Protein AF-A0A3B8VCQ5-F1 (afdb_monomer)

Mean predicted aligned error: 12.31 Å

Nearest PDB structures (foldseek):
  9bru-assembly1_3  TM=6.956E-01  e=9.887E-03  Mus musculus
  2wjv-assembly1_A  TM=5.900E-01  e=1.992E-02  Homo sapiens
  7une-assembly1_Q  TM=6.656E-01  e=1.726E-01  Bos taurus
  5b0o-assembly1_A  TM=4.551E-01  e=2.238E-02  Salmonella enterica subsp. enterica serovar Typhimurium str. LT2
  5b0o-assembly3_C  TM=4.227E-01  e=6.785E-02  Salmonella enterica subsp. enterica serovar Typhimurium str. LT2

Foldseek 3Di:
DDDDDDDQDPVNLVVVLVVLVVLLVVLVVVQVVLVVPWDKDKFFWWFFD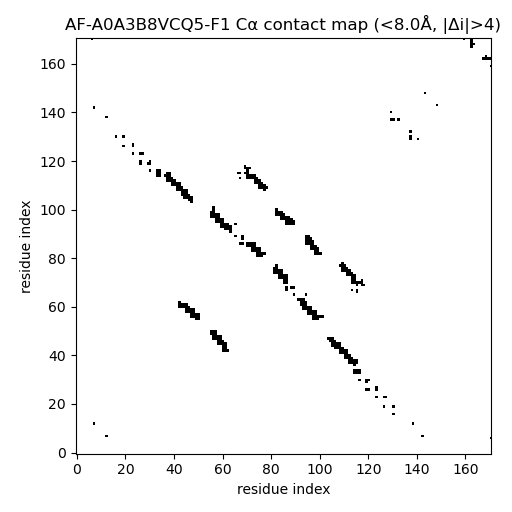DDPPNQWTKTKTFAQPPLLQQFPWKWKDQPPDIWIWDWDDDDRGITMITTNDHPDRIRGMIMITGGNSNVSVVVSVVSVVLVVDDPVSNVVVVCCVVDVDPDDDDPVVVVVVVCVVPVDPPD

Radius of gyration: 24.56 Å; Cα contacts (8 Å, |Δi|>4): 226; chains: 1; bounding box: 70×30×57 Å

pLDDT: mean 79.8, std 17.21, range [34.03, 96.44]

Sequence (171 aa):
MQAPEVKISNKDFDNVLSLIKESLFALDAEIDAVRERPAQDTFENGKYTPKKSGDEHDYVFKSTNSSIRFAEKIKARLGERNLEANFVDANEDEIILRFTENVGPMISSVDLEWENDFVLRKMQNQLMTIQMREEDEQFARIARLFFHSRTPLDEGKEVARKLYETGDIEV

Structure (mmCIF, N/CA/C/O backbone):
data_AF-A0A3B8VCQ5-F1
#
_entry.id   AF-A0A3B8VCQ5-F1
#
loop_
_atom_site.group_PDB
_atom_site.id
_atom_site.type_symbol
_atom_site.label_atom_id
_atom_site.label_alt_id
_atom_site.label_comp_id
_atom_site.label_asym_id
_atom_site.label_entity_id
_atom_site.label_seq_id
_atom_site.pdbx_PDB_ins_code
_atom_site.Cartn_x
_atom_site.Cartn_y
_atom_site.Cartn_z
_atom_site.occupancy
_atom_site.B_iso_or_equiv
_atom_site.auth_seq_id
_atom_site.auth_comp_id
_atom_site.auth_asym_id
_atom_site.auth_atom_id
_atom_site.pdbx_PDB_model_num
ATOM 1 N N . MET A 1 1 ? 47.213 -1.199 -9.718 1.00 39.22 1 MET A N 1
ATOM 2 C CA . MET A 1 1 ? 46.171 -1.882 -10.511 1.00 39.22 1 MET A CA 1
ATOM 3 C C . MET A 1 1 ? 44.984 -0.939 -10.593 1.00 39.22 1 MET A C 1
ATOM 5 O O . MET A 1 1 ? 44.403 -0.654 -9.555 1.00 39.22 1 MET A O 1
ATOM 9 N N . GLN A 1 2 ? 44.713 -0.364 -11.767 1.00 38.12 2 GLN A N 1
ATOM 10 C CA . GLN A 1 2 ? 43.485 0.404 -12.004 1.00 38.12 2 GLN A CA 1
ATOM 11 C C . GLN A 1 2 ? 42.311 -0.577 -12.095 1.00 38.12 2 GLN A C 1
ATOM 13 O O . GLN A 1 2 ? 42.454 -1.645 -12.690 1.00 38.12 2 GLN A O 1
ATOM 18 N N . ALA A 1 3 ? 41.189 -0.238 -11.459 1.00 40.47 3 ALA A N 1
ATOM 19 C CA . ALA A 1 3 ? 39.950 -0.984 -11.629 1.00 40.47 3 ALA A CA 1
ATOM 20 C C . ALA A 1 3 ? 39.492 -0.852 -13.094 1.00 40.47 3 ALA A C 1
ATOM 22 O O . ALA A 1 3 ? 39.634 0.236 -13.654 1.00 40.47 3 ALA A O 1
ATOM 23 N N . PRO A 1 4 ? 38.988 -1.926 -13.723 1.00 44.12 4 PRO A N 1
ATOM 24 C CA . PRO A 1 4 ? 38.483 -1.847 -15.086 1.00 44.12 4 PRO A CA 1
ATOM 25 C C . PRO A 1 4 ? 37.323 -0.848 -15.146 1.00 44.12 4 PRO A C 1
ATOM 27 O O . PRO A 1 4 ? 36.384 -0.924 -14.352 1.00 44.12 4 PRO A O 1
ATOM 30 N N . GLU A 1 5 ? 37.418 0.098 -16.074 1.00 51.66 5 GLU A N 1
ATOM 31 C CA . GLU A 1 5 ? 36.361 1.054 -16.380 1.00 51.66 5 GLU A CA 1
ATOM 32 C C . GLU A 1 5 ? 35.237 0.291 -17.091 1.00 51.66 5 GLU A C 1
ATOM 34 O O . GLU A 1 5 ? 35.386 -0.170 -18.222 1.00 51.66 5 GLU A O 1
ATOM 39 N N . VAL A 1 6 ? 34.136 0.050 -16.385 1.00 54.31 6 VAL A N 1
ATOM 40 C CA . VAL A 1 6 ? 32.989 -0.657 -16.954 1.00 54.31 6 VAL A CA 1
ATOM 41 C C . VAL A 1 6 ? 32.180 0.362 -17.755 1.00 54.31 6 VAL A C 1
ATOM 43 O O . VAL A 1 6 ? 31.550 1.246 -17.182 1.00 54.31 6 VAL A O 1
ATOM 46 N N . LYS A 1 7 ? 32.216 0.253 -19.085 1.00 63.91 7 LYS A N 1
ATOM 47 C CA . LYS A 1 7 ? 31.401 1.066 -19.999 1.00 63.91 7 LYS A CA 1
ATOM 48 C C . LYS A 1 7 ? 30.099 0.314 -20.306 1.00 63.91 7 LYS A C 1
ATOM 50 O O . LYS A 1 7 ? 30.147 -0.852 -20.691 1.00 63.91 7 LYS A O 1
ATOM 55 N N . ILE A 1 8 ? 28.941 0.954 -20.117 1.00 66.81 8 ILE A N 1
ATOM 56 C CA . ILE A 1 8 ? 27.647 0.431 -20.599 1.00 66.81 8 ILE A CA 1
ATOM 57 C C . ILE A 1 8 ? 27.607 0.654 -22.110 1.00 66.81 8 ILE A C 1
ATOM 59 O O . ILE A 1 8 ? 27.777 1.786 -22.558 1.00 66.81 8 ILE A O 1
ATOM 63 N N . SER A 1 9 ? 27.397 -0.404 -22.895 1.00 78.81 9 SER A N 1
ATOM 64 C CA . SER A 1 9 ? 27.194 -0.245 -24.338 1.00 78.81 9 SER A CA 1
ATOM 65 C C . SER A 1 9 ? 25.776 0.256 -24.641 1.00 78.81 9 SER A C 1
ATOM 67 O O . SER A 1 9 ? 24.851 -0.001 -23.871 1.00 78.81 9 SER A O 1
ATOM 69 N N . ASN A 1 10 ? 25.567 0.897 -25.797 1.00 76.31 10 ASN A N 1
ATOM 70 C CA . ASN A 1 10 ? 24.220 1.291 -26.249 1.00 76.31 10 ASN A CA 1
ATOM 71 C C . ASN A 1 10 ? 23.257 0.094 -26.293 1.00 76.31 10 ASN A C 1
ATOM 73 O O . ASN A 1 10 ? 22.100 0.205 -25.909 1.00 76.31 10 ASN A O 1
ATOM 77 N N . LYS A 1 11 ? 23.761 -1.090 -26.664 1.00 82.94 11 LYS A N 1
ATOM 78 C CA . LYS A 1 11 ? 22.980 -2.330 -26.646 1.00 82.94 11 LYS A CA 1
ATOM 79 C C . LYS A 1 11 ? 22.556 -2.730 -25.228 1.00 82.94 11 LYS A C 1
ATOM 81 O O . LYS A 1 11 ? 21.440 -3.203 -25.036 1.00 82.94 11 LYS A O 1
ATOM 86 N N . ASP A 1 12 ? 23.434 -2.572 -24.239 1.00 81.06 12 ASP A N 1
ATOM 87 C CA . ASP A 1 12 ? 23.103 -2.865 -22.839 1.00 81.06 12 ASP A CA 1
ATOM 88 C C . ASP A 1 12 ? 22.080 -1.867 -22.293 1.00 81.06 12 ASP A C 1
ATOM 90 O O . ASP A 1 12 ? 21.171 -2.255 -21.562 1.00 81.06 12 ASP A O 1
ATOM 94 N N . PHE A 1 13 ? 22.188 -0.601 -22.696 1.00 81.19 13 PHE A N 1
ATOM 95 C CA . PHE A 1 13 ? 21.210 0.430 -22.374 1.00 81.19 13 PHE A CA 1
ATOM 96 C C . PHE A 1 13 ? 19.823 0.114 -22.958 1.00 81.19 13 PHE A C 1
ATOM 98 O O . PHE A 1 13 ? 18.844 0.087 -22.209 1.00 81.19 13 PHE A O 1
ATOM 105 N N . ASP A 1 14 ? 19.743 -0.243 -24.242 1.00 82.69 14 ASP A N 1
ATOM 106 C CA . ASP A 1 14 ? 18.496 -0.668 -24.892 1.00 82.69 14 ASP A CA 1
ATOM 107 C C . ASP A 1 14 ? 17.866 -1.882 -24.195 1.00 82.69 14 ASP A C 1
ATOM 109 O O . ASP A 1 14 ? 16.652 -1.928 -23.973 1.00 82.69 14 ASP A O 1
ATOM 113 N N . ASN A 1 15 ? 18.689 -2.854 -23.787 1.00 87.38 15 ASN A N 1
ATOM 114 C CA . ASN A 1 15 ? 18.223 -4.021 -23.040 1.00 87.38 15 ASN A CA 1
ATOM 115 C C . ASN A 1 15 ? 17.630 -3.623 -21.680 1.00 87.38 15 ASN A C 1
ATOM 117 O O . ASN A 1 15 ? 16.567 -4.121 -21.309 1.00 87.38 15 ASN A O 1
ATOM 121 N N . VAL A 1 16 ? 18.276 -2.711 -20.943 1.00 86.62 16 VAL A N 1
ATOM 122 C CA . VAL A 1 16 ? 17.746 -2.195 -19.669 1.00 86.62 16 VAL A CA 1
ATOM 123 C C . VAL A 1 16 ? 16.417 -1.473 -19.889 1.00 86.62 16 VAL A C 1
ATOM 125 O O . VAL A 1 16 ? 15.477 -1.695 -19.127 1.00 86.62 16 VAL A O 1
ATOM 128 N N . LEU A 1 17 ? 16.293 -0.662 -20.942 1.00 86.38 17 LEU A N 1
ATOM 129 C CA . LEU A 1 17 ? 15.029 0.001 -21.271 1.00 86.38 17 LEU A CA 1
ATOM 130 C C . LEU A 1 17 ? 13.921 -0.995 -21.635 1.00 86.38 17 LEU A C 1
ATOM 132 O O . LEU A 1 17 ? 12.775 -0.796 -21.225 1.00 86.38 17 LEU A O 1
ATOM 136 N N . SER A 1 18 ? 14.240 -2.069 -22.365 1.00 90.25 18 SER A N 1
ATOM 137 C CA . SER A 1 18 ? 13.281 -3.147 -22.648 1.00 90.25 18 SER A CA 1
ATOM 138 C C . SER A 1 18 ? 12.807 -3.814 -21.358 1.00 90.25 18 SER A C 1
ATOM 140 O O . SER A 1 18 ? 11.604 -3.918 -21.129 1.00 90.25 18 SER A O 1
ATOM 142 N N . LEU A 1 19 ? 13.736 -4.164 -20.463 1.00 92.12 19 LEU A N 1
ATOM 143 C CA . LEU A 1 19 ? 13.414 -4.766 -19.166 1.00 92.12 19 LEU A CA 1
ATOM 144 C C . LEU A 1 19 ? 12.554 -3.843 -18.295 1.00 92.12 19 LEU A C 1
ATOM 146 O O . LEU A 1 19 ? 11.634 -4.315 -17.630 1.00 92.12 19 LEU A O 1
ATOM 150 N N . ILE A 1 20 ? 12.812 -2.531 -18.304 1.00 90.88 20 ILE A N 1
ATOM 151 C CA . ILE A 1 20 ? 11.983 -1.549 -17.590 1.00 90.88 20 ILE A CA 1
ATOM 152 C C . ILE A 1 20 ? 10.558 -1.536 -18.153 1.00 90.88 20 ILE A C 1
ATOM 154 O O . ILE A 1 20 ? 9.606 -1.553 -17.376 1.00 90.88 20 ILE A O 1
ATOM 158 N N . LYS A 1 21 ? 10.392 -1.545 -19.482 1.00 90.81 21 LYS A N 1
ATOM 159 C CA . LYS A 1 21 ? 9.068 -1.583 -20.129 1.00 90.81 21 LYS A CA 1
ATOM 160 C C . LYS A 1 21 ? 8.305 -2.864 -19.799 1.00 90.81 21 LYS A C 1
ATOM 162 O O . LYS A 1 21 ? 7.132 -2.797 -19.443 1.00 90.81 21 LYS A O 1
ATOM 167 N N . GLU A 1 22 ? 8.968 -4.014 -19.878 1.00 93.94 22 GLU A N 1
ATOM 168 C CA . GLU A 1 22 ? 8.382 -5.308 -19.513 1.00 93.94 22 GLU A CA 1
ATOM 169 C C . GLU A 1 22 ? 7.990 -5.348 -18.030 1.00 93.94 22 GLU A C 1
ATOM 171 O O . GLU A 1 22 ? 6.900 -5.802 -17.686 1.00 93.94 22 GLU A O 1
ATOM 176 N N . SER A 1 23 ? 8.839 -4.799 -17.155 1.00 94.25 23 SER A N 1
ATOM 177 C CA . SER A 1 23 ? 8.560 -4.700 -15.718 1.00 94.25 23 SER A CA 1
ATOM 178 C C . SER A 1 23 ? 7.366 -3.795 -15.429 1.00 94.25 23 SER A C 1
ATOM 180 O O . SER A 1 23 ? 6.549 -4.124 -14.578 1.00 94.25 23 SER A O 1
ATOM 182 N N . LEU A 1 24 ? 7.237 -2.669 -16.138 1.00 92.38 24 LEU A N 1
ATOM 183 C CA . LEU A 1 24 ? 6.083 -1.777 -16.017 1.00 92.38 24 LEU A CA 1
ATOM 184 C C . LEU A 1 24 ? 4.785 -2.480 -16.423 1.00 92.38 24 LEU A C 1
ATOM 186 O O . LEU A 1 24 ? 3.818 -2.411 -15.674 1.00 92.38 24 LEU A O 1
ATOM 190 N N . PHE A 1 25 ? 4.793 -3.216 -17.537 1.00 93.19 25 PHE A N 1
ATOM 191 C CA . PHE A 1 25 ? 3.634 -3.997 -17.976 1.00 93.19 25 PHE A CA 1
ATOM 192 C C . PHE A 1 25 ? 3.247 -5.087 -16.964 1.00 93.19 25 PHE A C 1
ATOM 194 O O . PHE A 1 25 ? 2.071 -5.273 -16.662 1.00 93.19 25 PHE A O 1
ATOM 201 N N . ALA A 1 26 ? 4.234 -5.797 -16.410 1.00 94.38 26 ALA A N 1
ATOM 202 C CA . ALA A 1 26 ? 3.988 -6.791 -15.369 1.00 94.38 26 ALA A CA 1
ATOM 203 C C . ALA A 1 26 ? 3.437 -6.156 -14.080 1.00 94.38 26 ALA A C 1
ATOM 205 O O . ALA A 1 26 ? 2.541 -6.719 -13.455 1.00 94.38 26 ALA A O 1
ATOM 206 N N . LEU A 1 27 ? 3.943 -4.977 -13.698 1.00 93.81 27 LEU A N 1
ATOM 207 C CA . LEU A 1 27 ? 3.449 -4.230 -12.540 1.00 93.81 27 LEU A CA 1
ATOM 208 C C . LEU A 1 27 ? 2.009 -3.751 -12.733 1.00 93.81 27 LEU A C 1
ATOM 210 O O . LEU A 1 27 ? 1.244 -3.847 -11.783 1.00 93.81 27 LEU A O 1
ATOM 214 N N . ASP A 1 28 ? 1.631 -3.280 -13.925 1.00 92.50 28 ASP A N 1
ATOM 215 C CA . ASP A 1 28 ? 0.239 -2.915 -14.232 1.00 92.50 28 ASP A CA 1
ATOM 216 C C . ASP A 1 28 ? -0.707 -4.100 -13.998 1.00 92.50 28 ASP A C 1
ATOM 218 O O . ASP A 1 28 ? -1.681 -3.985 -13.256 1.00 92.50 28 ASP A O 1
ATOM 222 N N . ALA A 1 29 ? -0.370 -5.266 -14.557 1.00 93.19 29 ALA A N 1
ATOM 223 C CA . ALA A 1 29 ? -1.174 -6.475 -14.401 1.00 93.19 29 ALA A CA 1
ATOM 224 C C . ALA A 1 29 ? -1.287 -6.926 -12.932 1.00 93.19 29 ALA A C 1
ATOM 226 O O . ALA A 1 29 ? -2.361 -7.338 -12.493 1.00 93.19 29 ALA A O 1
ATOM 227 N N . GLU A 1 30 ? -0.198 -6.837 -12.164 1.00 90.62 30 GLU A N 1
ATOM 228 C CA . GLU A 1 30 ? -0.210 -7.186 -10.740 1.00 90.62 30 GLU A CA 1
ATOM 229 C C . GLU A 1 30 ? -1.030 -6.181 -9.918 1.00 90.62 30 GLU A C 1
ATOM 231 O O . GLU A 1 30 ? -1.800 -6.592 -9.053 1.00 90.62 30 GLU A O 1
ATOM 236 N N . ILE A 1 31 ? -0.911 -4.875 -10.200 1.00 89.31 31 ILE A N 1
ATOM 237 C CA . ILE A 1 31 ? -1.703 -3.817 -9.552 1.00 89.31 31 ILE A CA 1
ATOM 238 C C . ILE A 1 31 ? -3.197 -4.065 -9.767 1.00 89.31 31 ILE A C 1
ATOM 240 O O . ILE A 1 31 ? -3.970 -4.017 -8.809 1.00 89.31 31 ILE A O 1
ATOM 244 N N . ASP A 1 32 ? -3.604 -4.359 -11.000 1.00 89.62 32 ASP A N 1
ATOM 245 C CA . ASP A 1 32 ? -5.000 -4.662 -11.308 1.00 89.62 32 ASP A CA 1
ATOM 246 C C . ASP A 1 32 ? -5.467 -5.926 -10.570 1.00 89.62 32 ASP A C 1
ATOM 248 O O . ASP A 1 32 ? -6.518 -5.915 -9.927 1.00 89.62 32 ASP A O 1
ATOM 252 N N . ALA A 1 33 ? -4.648 -6.982 -10.545 1.00 87.69 33 ALA A N 1
ATOM 253 C CA . ALA A 1 33 ? -4.972 -8.222 -9.843 1.00 87.69 33 ALA A CA 1
ATOM 254 C C . ALA A 1 33 ? -5.157 -8.032 -8.324 1.00 87.69 33 ALA A C 1
ATOM 256 O O . ALA A 1 33 ? -6.080 -8.607 -7.737 1.00 87.69 33 ALA A O 1
ATOM 257 N N . VAL A 1 34 ? -4.314 -7.223 -7.668 1.00 85.50 34 VAL A N 1
ATOM 258 C CA . VAL A 1 34 ? -4.457 -6.951 -6.224 1.00 85.50 34 VAL A CA 1
ATOM 259 C C . VAL A 1 34 ? -5.620 -6.006 -5.914 1.00 85.50 34 VAL A C 1
ATOM 261 O O . VAL A 1 34 ? -6.186 -6.084 -4.825 1.00 85.50 34 VAL A O 1
ATOM 264 N N . ARG A 1 35 ? -6.017 -5.142 -6.855 1.00 85.56 35 ARG A N 1
ATOM 265 C CA . ARG A 1 35 ? -7.208 -4.285 -6.721 1.00 85.56 35 ARG A CA 1
ATOM 266 C C . ARG A 1 35 ? -8.507 -5.062 -6.870 1.00 85.56 35 ARG A C 1
ATOM 268 O O . ARG A 1 35 ? -9.475 -4.768 -6.175 1.00 85.56 35 ARG A O 1
ATOM 275 N N . GLU A 1 36 ? -8.532 -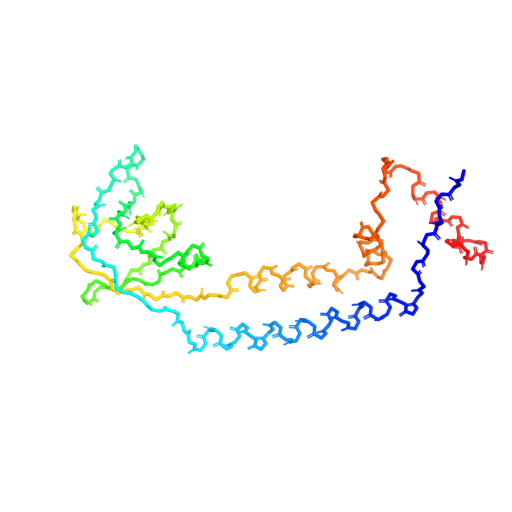6.074 -7.734 1.00 86.94 36 GLU A N 1
ATOM 276 C CA . GLU A 1 36 ? -9.680 -6.981 -7.861 1.00 86.94 36 GLU A CA 1
ATOM 277 C C . GLU A 1 36 ? -9.915 -7.820 -6.596 1.00 86.94 36 GLU A C 1
ATOM 279 O O . GLU A 1 36 ? -11.021 -8.318 -6.371 1.00 86.94 36 GLU A O 1
ATOM 284 N N . ARG A 1 37 ? -8.877 -8.002 -5.772 1.00 86.25 37 ARG A N 1
ATOM 285 C CA . ARG A 1 37 ? -8.909 -8.827 -4.560 1.00 86.25 37 ARG A CA 1
ATOM 286 C C . ARG A 1 37 ? -8.322 -8.057 -3.378 1.00 86.25 37 ARG A C 1
ATOM 288 O O . ARG A 1 37 ? -7.216 -8.383 -2.937 1.00 86.25 37 ARG A O 1
ATOM 295 N N . PRO A 1 38 ? -9.047 -7.050 -2.859 1.00 86.44 38 PRO A N 1
ATOM 296 C CA . PRO A 1 38 ? -8.576 -6.306 -1.707 1.00 86.44 38 PRO A CA 1
ATOM 297 C C . PRO A 1 38 ? -8.395 -7.248 -0.514 1.00 86.44 38 PRO A C 1
ATOM 299 O O . PRO A 1 38 ? -9.134 -8.221 -0.337 1.00 86.44 38 PRO A O 1
ATOM 302 N N . ALA A 1 39 ? -7.389 -6.959 0.304 1.00 90.44 39 ALA A N 1
ATOM 303 C CA . ALA A 1 39 ? -7.192 -7.676 1.548 1.00 90.44 39 ALA A CA 1
ATOM 304 C C . ALA A 1 39 ? -8.294 -7.290 2.530 1.00 90.44 39 ALA A C 1
ATOM 306 O O . ALA A 1 39 ? -8.721 -6.135 2.576 1.00 90.44 39 ALA A O 1
ATOM 307 N N . GLN A 1 40 ? -8.741 -8.271 3.305 1.00 92.81 40 GLN A N 1
ATOM 308 C CA . GLN A 1 40 ? -9.778 -8.101 4.308 1.00 92.81 40 GLN A CA 1
ATOM 309 C C . GLN A 1 40 ? -9.340 -8.756 5.611 1.00 92.81 40 GLN A C 1
ATOM 311 O O . GLN A 1 40 ? -8.711 -9.817 5.592 1.00 92.81 40 GLN A O 1
ATOM 316 N N . ASP A 1 41 ? -9.667 -8.122 6.732 1.00 94.62 41 ASP A N 1
ATOM 317 C CA . ASP A 1 41 ? -9.441 -8.674 8.066 1.00 94.62 41 ASP A CA 1
ATOM 318 C C . ASP A 1 41 ? -10.405 -8.040 9.073 1.00 94.62 41 ASP A C 1
ATOM 320 O O . ASP A 1 41 ? -10.861 -6.915 8.872 1.00 94.62 41 ASP A O 1
ATOM 324 N N . THR A 1 42 ? -10.696 -8.739 10.165 1.00 95.19 42 THR A N 1
ATOM 325 C CA . THR A 1 42 ? -11.557 -8.229 11.237 1.00 95.19 42 THR A CA 1
ATOM 326 C C . THR A 1 42 ? -10.706 -7.985 12.471 1.00 95.19 42 THR A C 1
ATOM 328 O O . THR A 1 42 ? -10.147 -8.913 13.056 1.00 95.19 42 THR A O 1
ATOM 331 N N . PHE A 1 43 ? -10.604 -6.725 12.890 1.00 94.81 43 PHE A N 1
ATOM 332 C CA . PHE A 1 43 ? -9.883 -6.364 14.107 1.00 94.81 43 PHE A CA 1
ATOM 333 C C . PHE A 1 43 ? -10.859 -6.212 15.268 1.00 94.81 43 PHE A C 1
ATOM 335 O O . PHE A 1 43 ? -11.922 -5.608 15.140 1.00 94.81 43 PHE A O 1
ATOM 342 N N . GLU A 1 44 ? -10.481 -6.728 16.432 1.00 94.06 44 GLU A N 1
ATOM 343 C CA . GLU A 1 44 ? -11.322 -6.718 17.626 1.00 94.06 44 GLU A CA 1
ATOM 344 C C . GLU A 1 44 ? -10.692 -5.915 18.764 1.00 94.06 44 GLU A C 1
ATOM 346 O O . GLU A 1 44 ? -9.474 -5.733 18.837 1.00 94.06 44 GLU A O 1
ATOM 351 N N . ASN A 1 45 ? -11.539 -5.484 19.700 1.00 93.75 45 ASN A N 1
ATOM 352 C CA . ASN A 1 45 ? -11.140 -4.852 20.959 1.00 93.75 45 ASN A CA 1
ATOM 353 C C . ASN A 1 45 ? -10.265 -3.595 20.788 1.00 93.75 45 ASN A C 1
ATOM 355 O O . ASN A 1 45 ? -9.339 -3.372 21.572 1.00 93.75 45 ASN A O 1
ATOM 359 N N . GLY A 1 46 ? -10.581 -2.761 19.795 1.00 94.62 46 GLY A N 1
ATOM 360 C CA . GLY A 1 46 ? -9.896 -1.498 19.539 1.00 94.62 46 GLY A CA 1
ATOM 361 C C . GLY A 1 46 ? -10.053 -0.519 20.698 1.00 94.62 46 GLY A C 1
ATOM 362 O O . GLY A 1 46 ? -11.177 -0.179 21.071 1.00 94.62 46 GLY A O 1
ATOM 363 N N . LYS A 1 47 ? -8.950 -0.037 21.274 1.00 95.56 47 LYS A N 1
ATOM 364 C CA . LYS A 1 47 ? -8.965 0.907 22.406 1.00 95.56 47 LYS A CA 1
ATOM 365 C C . LYS A 1 47 ? -8.540 2.295 21.964 1.00 95.56 47 LYS A C 1
ATOM 367 O O . LYS A 1 47 ? -7.469 2.448 21.383 1.00 95.56 47 LYS A O 1
ATOM 372 N N . TYR A 1 48 ? -9.354 3.298 22.285 1.00 94.56 48 TYR A N 1
ATOM 373 C CA . TYR A 1 48 ? -9.032 4.687 21.984 1.00 94.56 48 TYR A CA 1
ATOM 374 C C . TYR A 1 48 ? -7.785 5.147 22.745 1.00 94.56 48 TYR A C 1
ATOM 376 O O . TYR A 1 48 ? -7.683 4.970 23.962 1.00 94.56 48 TYR A O 1
ATOM 384 N N . THR A 1 49 ? -6.864 5.791 22.035 1.00 88.81 49 THR A N 1
ATOM 385 C CA . THR A 1 49 ? -5.656 6.389 22.604 1.00 88.81 49 THR A CA 1
ATOM 386 C C . THR A 1 49 ? -5.683 7.903 22.404 1.00 88.81 49 THR A C 1
ATOM 388 O O . THR A 1 49 ? -5.462 8.391 21.298 1.00 88.81 49 THR A O 1
ATOM 391 N N . PRO A 1 50 ? -5.966 8.686 23.460 1.00 73.19 50 PRO A N 1
ATOM 392 C CA . PRO A 1 50 ? -6.003 10.135 23.339 1.00 73.19 50 PRO A CA 1
ATOM 393 C C . PRO A 1 50 ? -4.600 10.688 23.055 1.00 73.19 50 PRO A C 1
ATOM 395 O O . PRO A 1 50 ? -3.678 10.541 23.862 1.00 73.19 50 PRO A O 1
ATOM 398 N N . LYS A 1 51 ? -4.440 11.362 21.913 1.00 74.62 51 LYS A N 1
ATOM 399 C CA . LYS A 1 51 ? -3.247 12.154 21.586 1.00 74.62 51 LYS A CA 1
ATOM 400 C C . LYS A 1 51 ? -3.386 13.577 22.139 1.00 74.62 51 LYS A C 1
ATOM 402 O O . LYS A 1 51 ? -4.474 14.047 22.457 1.00 74.62 51 LYS A O 1
ATOM 407 N N . LYS A 1 52 ? -2.254 14.285 22.262 1.00 58.38 52 LYS A N 1
ATOM 408 C CA . LYS A 1 52 ? -2.218 15.690 22.724 1.00 58.38 52 LYS A CA 1
ATOM 409 C C . LYS A 1 52 ? -2.918 16.655 21.756 1.00 58.38 52 LYS A C 1
ATOM 411 O O . LYS A 1 52 ? -3.363 17.713 22.186 1.00 58.38 52 LYS A O 1
ATOM 416 N N . SER A 1 53 ? -2.981 16.294 20.475 1.00 60.25 53 SER A N 1
ATOM 417 C CA . SER A 1 53 ? -3.783 16.972 19.459 1.00 60.25 53 SER A CA 1
ATOM 418 C C . SER A 1 53 ? -5.171 16.330 19.450 1.00 60.25 53 SER A C 1
ATOM 420 O O . SER A 1 53 ? -5.276 15.131 19.206 1.00 60.25 53 SER A O 1
ATOM 422 N N . GLY A 1 54 ? -6.217 17.095 19.767 1.00 63.16 54 GLY A N 1
ATOM 423 C CA . GLY A 1 54 ? -7.593 16.589 19.893 1.00 63.16 54 GLY A CA 1
ATOM 424 C C . GLY A 1 54 ? -8.239 16.124 18.582 1.00 63.16 54 GLY A C 1
ATOM 425 O O . GLY A 1 54 ? -9.324 15.548 18.626 1.00 63.16 54 GLY A O 1
ATOM 426 N N . ASP A 1 55 ? -7.563 16.340 17.451 1.00 71.31 55 ASP A N 1
ATOM 427 C CA . ASP A 1 55 ? -8.059 16.039 16.103 1.00 71.31 55 ASP A CA 1
ATOM 428 C C . ASP A 1 55 ? -7.612 14.659 15.584 1.00 71.31 55 ASP A C 1
ATOM 430 O O . ASP A 1 55 ? -7.908 14.287 14.451 1.00 71.31 55 ASP A O 1
ATOM 434 N N . GLU A 1 56 ? -6.871 13.886 16.384 1.00 83.88 56 GLU A N 1
ATOM 435 C CA . GLU A 1 56 ? -6.396 12.552 16.008 1.00 83.88 56 GLU A CA 1
ATOM 436 C C . GLU A 1 56 ? -7.191 11.471 16.747 1.00 83.88 56 GLU A C 1
ATOM 438 O O . GLU A 1 56 ? -7.206 11.429 17.980 1.00 83.88 56 GLU A O 1
ATOM 443 N N . HIS A 1 57 ? -7.845 10.581 15.996 1.00 91.94 57 HIS A N 1
ATOM 444 C CA . HIS A 1 57 ? -8.665 9.509 16.557 1.00 91.94 57 HIS A CA 1
ATOM 445 C C . HIS A 1 57 ? -7.989 8.142 16.408 1.00 91.94 57 HIS A C 1
ATOM 447 O O . HIS A 1 57 ? -8.348 7.347 15.537 1.00 91.94 57 HIS A O 1
ATOM 453 N N . ASP A 1 58 ? -6.992 7.888 17.258 1.00 94.50 58 ASP A N 1
ATOM 454 C CA . ASP A 1 58 ? -6.151 6.689 17.195 1.00 94.50 58 ASP A CA 1
ATOM 455 C C . ASP A 1 58 ? -6.711 5.553 18.057 1.00 94.50 58 ASP A C 1
ATOM 457 O O . ASP A 1 58 ? -7.022 5.736 19.238 1.00 94.50 58 ASP A O 1
ATOM 461 N N . TYR A 1 59 ? -6.777 4.356 17.479 1.00 95.31 59 TYR A N 1
ATOM 462 C CA . TYR A 1 59 ? -7.243 3.138 18.130 1.00 95.31 59 TYR A CA 1
ATOM 463 C C . TYR A 1 59 ? -6.197 2.038 18.010 1.00 95.31 59 TYR A C 1
ATOM 465 O O . TYR A 1 59 ? -5.682 1.780 16.922 1.00 95.31 59 TYR A O 1
ATOM 473 N N . VAL A 1 60 ? -5.912 1.379 19.131 1.00 95.62 60 VAL A N 1
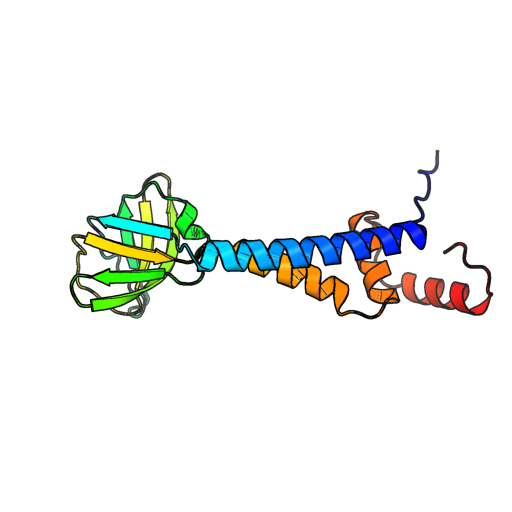ATOM 474 C CA . VAL A 1 60 ? -4.979 0.249 19.202 1.00 95.62 60 VAL A CA 1
ATOM 475 C C . VAL A 1 60 ? -5.768 -1.049 19.167 1.00 95.62 60 VAL A C 1
ATOM 477 O O . VAL A 1 60 ? -6.645 -1.257 20.008 1.00 95.62 60 VAL A O 1
ATOM 480 N N . PHE A 1 61 ? -5.438 -1.918 18.220 1.00 95.69 61 PHE A N 1
ATOM 481 C CA . PHE A 1 61 ? -6.022 -3.244 18.050 1.00 95.69 61 PHE A CA 1
ATOM 482 C C . PHE A 1 61 ? -4.963 -4.312 18.255 1.00 95.69 61 PHE A C 1
ATOM 484 O O . PHE A 1 61 ? -3.807 -4.114 17.890 1.00 95.69 61 PHE A O 1
ATOM 491 N N . LYS A 1 62 ? -5.369 -5.471 18.775 1.00 93.00 62 LYS A N 1
ATOM 492 C CA . LYS A 1 62 ? -4.482 -6.628 18.871 1.00 93.00 62 LYS A CA 1
ATOM 493 C C . LYS A 1 62 ? -4.531 -7.416 17.564 1.00 93.00 62 LYS A C 1
ATOM 495 O O . LYS A 1 62 ? -5.566 -7.997 17.249 1.00 93.00 62 LYS A O 1
ATOM 500 N N . SER A 1 63 ? -3.442 -7.432 16.803 1.00 90.81 63 SER A N 1
ATOM 501 C CA . SER A 1 63 ? -3.367 -8.151 15.529 1.00 90.81 63 SER A CA 1
ATOM 502 C C . SER A 1 63 ? -1.920 -8.445 15.149 1.00 90.81 63 SER A C 1
ATOM 504 O O . SER A 1 63 ? -1.032 -7.624 15.349 1.00 90.81 63 SER A O 1
ATOM 506 N N . THR A 1 64 ? -1.690 -9.615 14.554 1.00 86.94 64 THR A N 1
ATOM 507 C CA . THR A 1 64 ? -0.398 -9.996 13.962 1.00 86.94 64 THR A CA 1
ATOM 508 C C . THR A 1 64 ? -0.349 -9.720 12.458 1.00 86.94 64 THR A C 1
ATOM 510 O O . THR A 1 64 ? 0.652 -10.025 11.801 1.00 86.94 64 THR A O 1
ATOM 513 N N . ASN A 1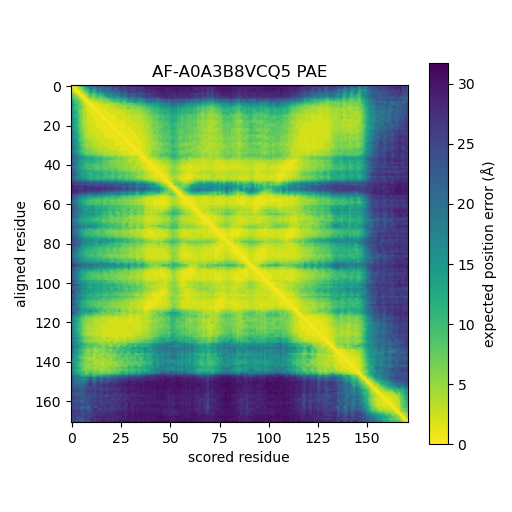 65 ? -1.431 -9.189 11.873 1.00 85.81 65 ASN A N 1
ATOM 514 C CA . ASN A 1 65 ? -1.515 -8.943 10.439 1.00 85.81 65 ASN A CA 1
ATOM 515 C C . ASN A 1 65 ? -0.723 -7.693 10.048 1.00 85.81 65 ASN A C 1
ATOM 517 O O . ASN A 1 65 ? -1.247 -6.605 9.825 1.00 85.81 65 ASN A O 1
ATOM 521 N N . SER A 1 66 ? 0.583 -7.882 9.920 1.00 83.31 66 SER A N 1
ATOM 522 C CA . SER A 1 66 ? 1.518 -6.803 9.630 1.00 83.31 66 SER A CA 1
ATOM 523 C C . SER A 1 66 ? 1.422 -6.262 8.194 1.00 83.31 66 SER A C 1
ATOM 525 O O . SER A 1 66 ? 2.089 -5.274 7.888 1.00 83.31 66 SER A O 1
ATOM 527 N N . SER A 1 67 ? 0.630 -6.883 7.307 1.00 86.00 67 SER A N 1
ATOM 528 C CA . SER A 1 67 ? 0.508 -6.471 5.899 1.00 86.00 67 SER A CA 1
ATOM 529 C C . SER A 1 67 ? -0.219 -5.134 5.726 1.00 86.00 67 SER A C 1
ATOM 531 O O . SER A 1 67 ? 0.107 -4.376 4.814 1.00 86.00 67 SER A O 1
ATOM 533 N N . ILE A 1 68 ? -1.106 -4.787 6.663 1.00 89.06 68 ILE A N 1
ATOM 534 C CA . ILE A 1 68 ? -1.881 -3.539 6.652 1.00 89.06 68 ILE A CA 1
ATOM 535 C C . ILE A 1 68 ? -1.006 -2.274 6.683 1.00 89.06 68 ILE A C 1
ATOM 537 O O . ILE A 1 68 ? -1.440 -1.214 6.245 1.00 89.06 68 ILE A O 1
ATOM 541 N N . ARG A 1 69 ? 0.262 -2.379 7.113 1.00 87.31 69 ARG A N 1
ATOM 542 C CA . ARG A 1 69 ? 1.238 -1.270 7.087 1.00 87.31 69 ARG A CA 1
ATOM 543 C C . ARG A 1 69 ? 1.517 -0.721 5.687 1.00 87.31 69 ARG A C 1
ATOM 545 O O . ARG A 1 69 ? 2.093 0.353 5.549 1.00 87.31 69 ARG A O 1
ATOM 552 N N . PHE A 1 70 ? 1.202 -1.502 4.656 1.00 85.00 70 PHE A N 1
ATOM 553 C CA . PHE A 1 70 ? 1.390 -1.114 3.265 1.00 85.00 70 PHE A CA 1
ATOM 554 C C . PHE A 1 70 ? 0.137 -0.480 2.654 1.00 85.00 70 PHE A C 1
ATOM 556 O O . PHE A 1 70 ? 0.185 -0.077 1.498 1.00 85.00 70 PHE A O 1
ATOM 563 N N . ALA A 1 71 ? -0.965 -0.369 3.398 1.00 86.00 71 ALA A N 1
ATOM 564 C CA . ALA A 1 71 ? -2.178 0.276 2.920 1.00 86.00 71 ALA A CA 1
ATOM 565 C C . ALA A 1 71 ? -2.023 1.807 2.898 1.00 86.00 71 ALA A C 1
ATOM 567 O O . ALA A 1 71 ? -1.688 2.413 3.914 1.00 86.00 71 ALA A O 1
ATOM 568 N N . GLU A 1 72 ? -2.329 2.449 1.766 1.00 78.62 72 GLU A N 1
ATOM 569 C CA . GLU A 1 72 ? -2.490 3.916 1.720 1.00 78.62 72 GLU A CA 1
ATOM 570 C C . GLU A 1 72 ? -3.852 4.370 2.247 1.00 78.62 72 GLU A C 1
ATOM 572 O O . GLU A 1 72 ? -3.967 5.454 2.810 1.00 78.62 72 GLU A O 1
ATOM 577 N N . LYS A 1 73 ? -4.884 3.546 2.053 1.00 84.00 73 LYS A N 1
ATOM 578 C CA . LYS A 1 73 ? -6.233 3.775 2.564 1.00 84.00 73 LYS A CA 1
ATOM 579 C C . LYS A 1 73 ? -6.823 2.465 3.050 1.00 84.00 73 LYS A C 1
ATOM 581 O O . LYS A 1 73 ? -6.732 1.451 2.359 1.00 84.00 73 LYS A O 1
ATOM 586 N N . ILE A 1 74 ? -7.462 2.517 4.212 1.00 93.25 74 ILE A N 1
ATOM 587 C CA . ILE A 1 74 ? -8.163 1.384 4.805 1.00 93.25 74 ILE A CA 1
ATOM 588 C C . ILE A 1 74 ? -9.632 1.779 4.919 1.00 93.25 74 ILE A C 1
ATOM 590 O O . ILE A 1 74 ? -9.970 2.771 5.566 1.00 93.25 74 ILE A O 1
ATOM 594 N N . LYS A 1 75 ? -10.517 1.018 4.281 1.00 94.88 75 LYS A N 1
ATOM 595 C CA . LYS A 1 75 ? -11.956 1.125 4.516 1.00 94.88 75 LYS A CA 1
ATOM 596 C C . LYS A 1 75 ? -12.276 0.332 5.771 1.00 94.88 75 LYS A C 1
ATOM 598 O O . LYS A 1 75 ? -11.874 -0.820 5.889 1.00 94.88 75 LYS A O 1
ATOM 603 N N . ALA A 1 76 ? -13.003 0.941 6.691 1.00 95.94 76 ALA A N 1
ATOM 604 C CA . ALA A 1 76 ? -13.391 0.327 7.946 1.00 95.94 76 ALA A CA 1
ATOM 605 C C . ALA A 1 76 ? -14.915 0.293 8.061 1.00 95.94 76 ALA A C 1
ATOM 607 O O . ALA A 1 76 ? -15.575 1.325 7.947 1.00 95.94 76 ALA A O 1
ATOM 608 N N . ARG A 1 77 ? -15.490 -0.881 8.311 1.00 96.19 77 ARG A N 1
ATOM 609 C CA . ARG A 1 77 ? -16.923 -1.065 8.532 1.00 96.19 77 ARG A CA 1
ATOM 610 C C . ARG A 1 77 ? -17.190 -1.391 9.999 1.00 96.19 77 ARG A C 1
ATOM 612 O O . ARG A 1 77 ? -16.711 -2.384 10.537 1.00 96.19 77 ARG A O 1
ATOM 619 N N . LEU A 1 78 ? -17.993 -0.540 10.632 1.00 93.00 78 LEU A N 1
ATOM 620 C CA . LEU A 1 78 ? -18.463 -0.658 12.012 1.00 93.00 78 LEU A CA 1
ATOM 621 C C . LEU A 1 78 ? -19.988 -0.809 12.000 1.00 93.00 78 LEU A C 1
ATOM 623 O O . LEU A 1 78 ? -20.723 0.183 12.020 1.00 93.00 78 LEU A O 1
ATOM 627 N N . GLY A 1 79 ? -20.476 -2.049 11.925 1.00 88.06 79 GLY A N 1
ATOM 628 C CA . GLY A 1 79 ? -21.902 -2.319 11.723 1.00 88.06 79 GLY A CA 1
ATOM 629 C C . GLY A 1 79 ? -22.388 -1.732 10.393 1.00 88.06 79 GLY A C 1
ATOM 630 O O . GLY A 1 79 ? -21.949 -2.160 9.329 1.00 88.06 79 GLY A O 1
ATOM 631 N N . GLU A 1 80 ? -23.271 -0.732 10.446 1.00 87.62 80 GLU A N 1
ATOM 632 C CA . GLU A 1 80 ? -23.789 -0.041 9.251 1.00 87.62 80 GLU A CA 1
ATOM 633 C C . GLU A 1 80 ? -22.940 1.167 8.811 1.00 87.62 80 GLU A C 1
ATOM 635 O O . GLU A 1 80 ? -23.159 1.722 7.733 1.00 87.62 80 GLU A O 1
ATOM 640 N N . ARG A 1 81 ? -21.961 1.592 9.621 1.00 92.38 81 ARG A N 1
ATOM 641 C CA . ARG A 1 81 ? -21.109 2.751 9.314 1.00 92.38 81 ARG A CA 1
ATOM 642 C C . ARG A 1 81 ? -19.900 2.319 8.493 1.00 92.38 81 ARG A C 1
ATOM 644 O O . ARG A 1 81 ? -19.220 1.370 8.869 1.00 92.38 81 ARG A O 1
ATOM 651 N N . ASN A 1 82 ? -19.602 3.058 7.425 1.00 94.31 82 ASN A N 1
ATOM 652 C CA . ASN A 1 82 ? -18.359 2.915 6.664 1.00 94.31 82 ASN A CA 1
ATOM 653 C C . ASN A 1 82 ? -17.493 4.154 6.899 1.00 94.31 82 ASN A C 1
ATOM 655 O O . ASN A 1 82 ? -17.954 5.271 6.669 1.00 94.31 82 ASN A O 1
ATOM 659 N N . LEU A 1 83 ? -16.266 3.937 7.356 1.00 94.31 83 LEU A N 1
ATOM 660 C CA . LEU A 1 83 ? -15.278 4.947 7.717 1.00 94.31 83 LEU A CA 1
ATOM 661 C C . LEU A 1 83 ? -13.995 4.743 6.919 1.00 94.31 83 LEU A C 1
ATOM 663 O O . LEU A 1 83 ? -13.748 3.663 6.381 1.00 94.31 83 LEU A O 1
ATOM 667 N N . GLU A 1 84 ? -13.158 5.774 6.891 1.00 94.12 84 GLU A N 1
ATOM 668 C CA . GLU A 1 84 ? -11.773 5.646 6.449 1.00 94.12 84 GLU A CA 1
ATOM 669 C C . GLU A 1 84 ? -10.851 5.589 7.671 1.00 94.12 84 GLU A C 1
ATOM 671 O O . GLU A 1 84 ? -11.061 6.281 8.676 1.00 94.12 84 GLU A O 1
ATOM 676 N N . ALA A 1 85 ? -9.821 4.758 7.568 1.00 93.50 85 ALA A N 1
ATOM 677 C CA . ALA A 1 85 ? -8.742 4.664 8.527 1.00 93.50 85 ALA A CA 1
ATOM 678 C C . ALA A 1 85 ? -7.384 4.707 7.817 1.00 93.50 85 ALA A C 1
ATOM 680 O O . ALA A 1 85 ? -7.244 4.309 6.659 1.00 93.50 85 ALA A O 1
ATOM 681 N N . ASN A 1 86 ? -6.375 5.185 8.538 1.00 92.44 86 ASN A N 1
ATOM 682 C CA . ASN A 1 86 ? -4.986 5.194 8.097 1.00 92.44 86 ASN A CA 1
ATOM 683 C C . A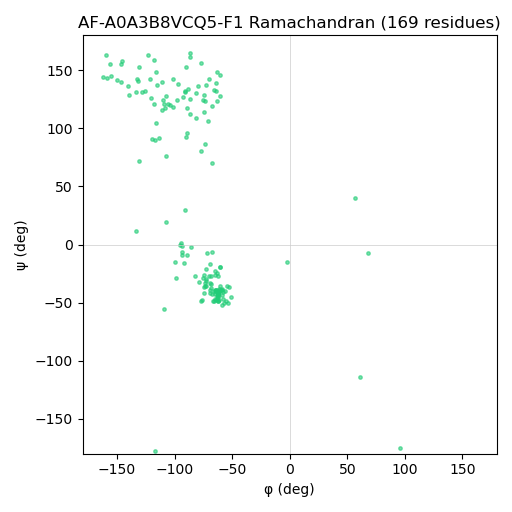SN A 1 86 ? -4.133 4.406 9.083 1.00 92.44 86 ASN A C 1
ATOM 685 O O . ASN A 1 86 ? -4.335 4.491 10.297 1.00 92.44 86 ASN A O 1
ATOM 689 N N . PHE A 1 87 ? -3.158 3.669 8.563 1.00 92.31 87 PHE A N 1
ATOM 690 C CA . PHE A 1 87 ? -2.143 3.037 9.391 1.00 92.31 87 PHE A CA 1
ATOM 691 C C . PHE A 1 87 ? -1.275 4.106 10.071 1.00 92.31 87 PHE A C 1
ATOM 693 O O . PHE A 1 87 ? -0.826 5.047 9.415 1.00 92.31 87 PHE A O 1
ATOM 700 N N . VAL A 1 88 ? -1.036 3.959 11.377 1.00 91.69 88 VAL A N 1
ATOM 701 C CA . VAL A 1 88 ? -0.161 4.856 12.150 1.00 91.69 88 VAL A CA 1
ATOM 702 C C . VAL A 1 88 ? 1.125 4.146 12.543 1.00 91.69 88 VAL A C 1
ATOM 704 O O . VAL A 1 88 ? 2.208 4.654 12.263 1.00 91.69 88 VAL A O 1
ATOM 707 N N . ASP A 1 89 ? 1.006 2.999 13.209 1.00 91.12 89 ASP A N 1
ATOM 708 C CA . ASP A 1 89 ? 2.148 2.252 13.733 1.00 91.12 89 ASP A CA 1
ATOM 709 C C . ASP A 1 89 ? 1.779 0.784 13.990 1.00 91.12 89 ASP A C 1
ATOM 711 O O . ASP A 1 89 ? 0.596 0.435 14.064 1.00 91.12 89 ASP A O 1
ATOM 715 N N . ALA A 1 90 ? 2.791 -0.068 14.137 1.00 89.06 90 ALA A N 1
ATOM 716 C CA . ALA A 1 90 ? 2.631 -1.443 14.588 1.00 89.06 90 ALA A CA 1
ATOM 717 C C . ALA A 1 90 ? 3.825 -1.909 15.427 1.00 89.06 90 ALA A C 1
ATOM 719 O O . ALA A 1 90 ? 4.988 -1.672 15.100 1.00 89.06 90 ALA A O 1
ATOM 720 N N . ASN A 1 91 ? 3.504 -2.654 16.471 1.00 86.38 91 ASN A N 1
ATOM 721 C CA . ASN A 1 91 ? 4.399 -3.381 17.360 1.00 86.38 91 ASN A CA 1
ATOM 722 C C . ASN A 1 91 ? 4.105 -4.894 17.245 1.00 86.38 91 ASN A C 1
ATOM 724 O O . ASN A 1 91 ? 3.327 -5.308 16.389 1.00 86.38 91 ASN A O 1
ATOM 728 N N . GLU A 1 92 ? 4.786 -5.747 18.022 1.00 81.00 92 GLU A N 1
ATOM 729 C CA . GLU A 1 92 ? 4.778 -7.211 17.809 1.00 81.00 92 GLU A CA 1
ATOM 730 C C . GLU A 1 92 ? 3.373 -7.841 17.731 1.00 81.00 92 GLU A C 1
ATOM 732 O O . GLU A 1 92 ? 3.168 -8.759 16.936 1.00 81.00 92 GLU A O 1
ATOM 737 N N . ASP A 1 93 ? 2.409 -7.353 18.514 1.00 90.06 93 ASP A N 1
ATOM 738 C CA . ASP A 1 93 ? 1.036 -7.869 18.554 1.00 90.06 93 ASP A CA 1
ATOM 739 C C . ASP A 1 93 ? -0.048 -6.783 18.505 1.00 90.06 93 ASP A C 1
ATOM 741 O O . ASP A 1 93 ? -1.227 -7.072 18.720 1.00 90.06 93 ASP A O 1
ATOM 745 N N . GLU A 1 94 ? 0.332 -5.546 18.201 1.00 93.00 94 GLU A N 1
ATOM 746 C CA . GLU A 1 94 ? -0.552 -4.386 18.236 1.00 93.00 94 GLU A CA 1
ATOM 747 C C . GLU A 1 94 ? -0.423 -3.554 16.956 1.00 93.00 94 GLU A C 1
ATOM 749 O O . GLU A 1 94 ? 0.659 -3.371 16.398 1.00 93.00 94 GLU A O 1
ATOM 754 N N . ILE A 1 95 ? -1.561 -3.051 16.480 1.00 94.62 95 ILE A N 1
ATOM 755 C CA . ILE A 1 95 ? -1.664 -2.190 15.303 1.00 94.62 95 ILE A CA 1
ATOM 756 C C . ILE A 1 95 ? -2.464 -0.954 15.680 1.00 94.62 95 ILE A C 1
ATOM 758 O O . ILE A 1 95 ? -3.553 -1.051 16.251 1.00 94.62 95 ILE A O 1
ATOM 762 N N . ILE A 1 96 ? -1.929 0.212 15.333 1.00 94.31 96 ILE A N 1
ATOM 763 C CA . ILE A 1 96 ? -2.550 1.506 15.590 1.00 94.31 96 ILE A CA 1
ATOM 764 C C . ILE A 1 96 ? -3.141 2.036 14.289 1.00 94.31 96 ILE A C 1
ATOM 766 O O . ILE A 1 96 ? -2.423 2.270 13.313 1.00 94.31 96 ILE A O 1
ATOM 770 N N . LEU A 1 97 ? -4.455 2.255 14.294 1.00 94.56 97 LEU A N 1
ATOM 771 C CA . LEU A 1 97 ? -5.189 2.850 13.182 1.00 94.56 97 LEU A CA 1
ATOM 772 C C . LEU A 1 97 ? -5.783 4.193 13.595 1.00 94.56 97 LEU A C 1
ATOM 774 O O . LEU A 1 97 ? -6.361 4.325 14.674 1.00 94.56 97 LEU A O 1
ATOM 778 N N . ARG A 1 98 ? -5.685 5.175 12.703 1.00 93.88 98 ARG A N 1
ATOM 779 C CA . ARG A 1 98 ? -6.293 6.496 12.853 1.00 93.88 98 ARG A CA 1
ATOM 780 C C . ARG A 1 98 ? -7.559 6.589 12.035 1.00 93.88 98 ARG A C 1
ATOM 782 O O . ARG A 1 98 ? -7.490 6.511 10.812 1.00 93.88 98 ARG A O 1
ATOM 789 N N . PHE A 1 99 ? -8.683 6.816 12.696 1.00 93.62 99 PHE A N 1
ATOM 790 C CA . PHE A 1 99 ? -9.976 7.011 12.050 1.00 93.62 99 PHE A CA 1
ATOM 791 C C . PHE A 1 99 ? -10.217 8.491 11.746 1.00 93.62 99 PHE A C 1
ATOM 793 O O . PHE A 1 99 ? -9.704 9.374 12.434 1.00 93.62 99 PHE A O 1
ATOM 800 N N . THR A 1 100 ? -11.022 8.770 10.721 1.00 91.56 100 THR A N 1
ATOM 801 C CA . THR A 1 100 ? -11.422 10.144 10.364 1.00 91.56 100 THR A CA 1
ATOM 802 C C . THR A 1 100 ? -12.352 10.797 11.385 1.00 91.56 100 THR A C 1
ATOM 804 O O . THR A 1 100 ? -12.527 12.010 11.365 1.00 91.56 100 THR A O 1
ATOM 807 N N . GLU A 1 101 ? -12.966 10.008 12.265 1.00 90.44 101 GLU A N 1
ATOM 808 C CA . GLU A 1 101 ? -13.868 10.484 13.309 1.00 90.44 101 GLU A CA 1
ATOM 809 C C . GLU A 1 101 ? -13.751 9.641 14.583 1.00 90.44 101 GLU A C 1
ATOM 811 O O . GLU A 1 101 ? -13.309 8.491 14.557 1.00 90.44 101 GLU A O 1
ATOM 816 N N . ASN A 1 102 ? -14.154 10.220 15.714 1.00 90.56 102 ASN A N 1
ATOM 817 C CA . ASN A 1 102 ? -14.185 9.521 16.991 1.00 90.56 102 ASN A CA 1
ATOM 818 C C . ASN A 1 102 ? -15.360 8.531 17.023 1.00 90.56 102 ASN A C 1
ATOM 820 O O . ASN A 1 102 ? -16.521 8.914 16.867 1.00 90.56 102 ASN A O 1
ATOM 824 N N . VAL A 1 103 ? -15.067 7.257 17.274 1.00 91.00 103 VAL A N 1
ATOM 825 C CA . VAL A 1 103 ? -16.053 6.165 17.333 1.00 91.00 103 VAL A CA 1
ATOM 826 C C . VAL A 1 103 ? -16.313 5.675 18.760 1.00 91.00 103 VAL A C 1
ATOM 828 O O . VAL A 1 103 ? -16.852 4.593 18.975 1.00 91.00 103 VAL A O 1
ATOM 831 N N . GLY A 1 104 ? -15.972 6.500 19.750 1.00 91.50 104 GLY A N 1
ATOM 832 C CA . GLY A 1 104 ? -16.129 6.219 21.170 1.00 91.50 104 GLY A CA 1
ATOM 833 C C . GLY A 1 104 ? -14.852 5.672 21.817 1.00 91.50 104 GLY A C 1
ATOM 834 O O . GLY A 1 104 ? -13.802 5.600 21.181 1.00 91.50 104 GLY A O 1
ATOM 835 N N . PRO A 1 105 ? -14.914 5.292 23.104 1.00 92.44 105 PRO A N 1
ATOM 836 C CA . PRO A 1 105 ? -13.741 4.844 23.857 1.00 92.44 105 PRO A CA 1
ATOM 837 C C . PRO A 1 105 ? -13.240 3.450 23.446 1.00 92.44 105 PRO A C 1
ATOM 839 O O . PRO A 1 105 ? -12.089 3.107 23.721 1.00 92.44 105 PRO A O 1
ATOM 842 N N . MET A 1 106 ? -14.095 2.637 22.818 1.00 94.75 106 MET A N 1
ATOM 843 C CA . MET A 1 106 ? -13.786 1.262 22.443 1.00 94.75 106 MET A CA 1
ATOM 844 C C . MET A 1 106 ? -14.548 0.847 21.185 1.00 94.75 106 MET A C 1
ATOM 846 O O . MET A 1 106 ? -15.726 1.165 21.034 1.00 94.75 106 MET A O 1
ATOM 850 N N . ILE A 1 107 ? -13.875 0.085 20.330 1.00 94.94 107 ILE A N 1
ATOM 851 C CA . ILE A 1 107 ? -14.422 -0.595 19.161 1.00 94.94 107 ILE A CA 1
ATOM 852 C C . ILE A 1 107 ? -14.448 -2.088 19.484 1.00 94.94 107 ILE A C 1
ATOM 854 O O . ILE A 1 107 ? -13.400 -2.688 19.717 1.00 94.94 107 ILE A O 1
ATOM 858 N N . SER A 1 108 ? -15.629 -2.704 19.523 1.00 93.44 108 SER A N 1
ATOM 859 C CA . SER A 1 108 ? -15.740 -4.145 19.782 1.00 93.44 108 SER A CA 1
ATOM 860 C C . SER A 1 108 ? -15.138 -4.967 18.644 1.00 93.44 108 SER A C 1
ATOM 862 O O . SER A 1 108 ? -14.335 -5.862 18.891 1.00 93.44 108 SER A O 1
ATOM 864 N N . SER A 1 109 ? -15.509 -4.634 17.411 1.00 95.00 109 SER A N 1
ATOM 865 C CA . SER A 1 109 ? -15.063 -5.283 16.184 1.00 95.00 109 SER A CA 1
ATOM 866 C C . SER A 1 109 ? -15.181 -4.300 15.019 1.00 95.00 109 SER A C 1
ATOM 868 O O . SER A 1 109 ? -16.094 -3.468 15.010 1.00 95.00 109 SER A O 1
ATOM 870 N N . VAL A 1 110 ? -14.247 -4.374 14.074 1.00 96.25 110 VAL A N 1
ATOM 871 C CA . VAL A 1 110 ? -14.233 -3.602 12.833 1.00 96.25 110 VAL A CA 1
ATOM 872 C C . VAL A 1 110 ? -13.775 -4.485 11.684 1.00 96.25 110 VAL A C 1
ATOM 874 O O . VAL A 1 110 ? -12.723 -5.115 11.768 1.00 96.25 110 VAL A O 1
ATOM 877 N N . ASP A 1 111 ? -14.548 -4.496 10.604 1.00 96.44 111 ASP A N 1
ATOM 878 C CA . ASP A 1 111 ? -14.142 -5.149 9.363 1.00 96.44 111 ASP A CA 1
ATOM 879 C C . ASP A 1 111 ? -13.328 -4.158 8.536 1.00 96.44 111 ASP A C 1
ATOM 881 O O . ASP A 1 111 ? -13.775 -3.040 8.267 1.00 96.44 111 ASP A O 1
ATOM 885 N N . LEU A 1 112 ? -12.121 -4.547 8.153 1.00 95.81 112 LEU A N 1
ATOM 886 C CA . LEU A 1 112 ? -11.180 -3.725 7.411 1.00 95.81 112 LEU A CA 1
ATOM 887 C C . LEU A 1 112 ? -11.018 -4.275 6.001 1.00 95.81 112 LEU A C 1
ATOM 889 O O . LEU A 1 112 ? -10.922 -5.482 5.805 1.00 95.81 112 LEU A O 1
ATOM 893 N N . GLU A 1 113 ? -10.939 -3.374 5.029 1.00 93.81 113 GLU A N 1
ATOM 894 C CA . GLU A 1 113 ? -10.614 -3.679 3.640 1.00 93.81 113 GLU A CA 1
ATOM 895 C C . GLU A 1 113 ? -9.558 -2.691 3.140 1.00 93.81 113 GLU A C 1
ATOM 897 O O . GLU A 1 113 ? -9.711 -1.477 3.302 1.00 93.81 113 GLU A O 1
ATOM 902 N N . TRP A 1 114 ? -8.489 -3.186 2.521 1.00 92.38 114 TRP A N 1
ATOM 903 C CA . TRP A 1 114 ? -7.451 -2.337 1.939 1.00 92.38 114 TRP A CA 1
ATOM 904 C C . TRP A 1 114 ? -6.828 -2.942 0.683 1.00 92.38 114 TRP A C 1
ATOM 906 O O . TRP A 1 114 ? -6.808 -4.156 0.475 1.00 92.38 114 TRP A O 1
ATOM 916 N N . GLU A 1 115 ? -6.284 -2.069 -0.158 1.00 86.06 115 GLU A N 1
ATOM 917 C CA . GLU A 1 115 ? -5.541 -2.455 -1.354 1.00 86.06 115 GLU A CA 1
ATOM 918 C C . GLU A 1 115 ? -4.052 -2.591 -1.014 1.00 86.06 115 GLU A C 1
ATOM 920 O O . GLU A 1 115 ? -3.449 -1.698 -0.416 1.00 86.06 115 GLU A O 1
ATOM 925 N N . ASN A 1 116 ? -3.438 -3.704 -1.419 1.00 82.31 116 ASN A N 1
ATOM 926 C CA . ASN A 1 116 ? -1.999 -3.950 -1.258 1.00 82.31 116 ASN A CA 1
ATOM 927 C C . ASN A 1 116 ? -1.189 -3.472 -2.477 1.00 82.31 116 ASN A C 1
ATOM 929 O O . ASN A 1 116 ? -0.147 -4.038 -2.802 1.00 82.31 116 ASN A O 1
ATOM 933 N N . ASP A 1 117 ? -1.658 -2.440 -3.177 1.00 84.94 117 ASP A N 1
ATOM 934 C CA . ASP A 1 117 ? -1.034 -1.976 -4.417 1.00 84.94 117 ASP A CA 1
ATOM 935 C C . ASP A 1 117 ? -0.019 -0.844 -4.205 1.00 84.94 117 ASP A C 1
ATOM 937 O O . ASP A 1 117 ? 0.742 -0.525 -5.114 1.00 84.94 117 ASP A O 1
ATOM 941 N N . PHE A 1 118 ? 0.072 -0.266 -3.004 1.00 83.88 118 PHE A N 1
ATOM 942 C CA . PHE A 1 118 ? 0.948 0.877 -2.728 1.00 83.88 118 PHE A CA 1
ATOM 943 C C . PHE A 1 118 ? 2.409 0.641 -3.127 1.00 83.88 118 PHE A C 1
ATOM 945 O O . PHE A 1 118 ? 3.012 1.469 -3.812 1.00 83.88 118 PHE A O 1
ATOM 952 N N . VAL A 1 119 ? 2.997 -0.481 -2.699 1.00 83.44 119 VAL A N 1
ATOM 953 C CA . VAL A 1 119 ? 4.407 -0.792 -2.990 1.00 83.44 119 VAL A CA 1
ATOM 954 C C . VAL A 1 119 ? 4.612 -0.959 -4.495 1.00 83.44 119 VAL A C 1
ATOM 956 O O . VAL A 1 119 ? 5.602 -0.460 -5.035 1.00 83.44 119 VAL A O 1
ATOM 959 N N . LEU A 1 120 ? 3.652 -1.591 -5.172 1.00 88.31 120 LEU A N 1
ATOM 960 C CA . LEU A 1 120 ? 3.662 -1.797 -6.618 1.00 88.31 120 LEU A CA 1
ATOM 961 C C . LEU A 1 120 ? 3.561 -0.458 -7.360 1.00 88.31 120 LEU A C 1
ATOM 963 O O . LEU A 1 120 ? 4.418 -0.158 -8.188 1.00 88.31 120 LEU A O 1
ATOM 967 N N . ARG A 1 121 ? 2.609 0.407 -6.984 1.00 88.88 121 ARG A N 1
ATOM 968 C CA . ARG A 1 121 ? 2.465 1.769 -7.525 1.00 88.88 121 ARG A CA 1
ATOM 969 C C . ARG A 1 121 ? 3.716 2.607 -7.297 1.00 88.88 121 ARG A C 1
ATOM 971 O O . ARG A 1 121 ? 4.174 3.316 -8.189 1.00 88.88 121 ARG A O 1
ATOM 978 N N . LYS A 1 122 ? 4.310 2.532 -6.104 1.00 87.44 122 LYS A N 1
ATOM 979 C CA . LYS A 1 122 ? 5.548 3.256 -5.792 1.00 87.44 122 LYS A CA 1
ATOM 980 C C . LYS A 1 122 ? 6.698 2.789 -6.682 1.00 87.44 122 LYS A C 1
ATOM 982 O O . LYS A 1 122 ? 7.449 3.630 -7.173 1.00 87.44 122 LYS A O 1
ATOM 987 N N . MET A 1 123 ? 6.828 1.482 -6.907 1.00 88.38 123 MET A N 1
ATOM 988 C CA . MET A 1 123 ? 7.837 0.915 -7.803 1.00 88.38 123 MET A CA 1
ATOM 989 C C . MET A 1 123 ? 7.598 1.348 -9.253 1.00 88.38 123 MET A C 1
ATOM 991 O O . MET A 1 123 ? 8.516 1.852 -9.901 1.00 88.38 123 MET A O 1
ATOM 995 N N . GLN A 1 124 ? 6.356 1.248 -9.720 1.00 91.56 124 GLN A N 1
ATOM 996 C CA . GLN A 1 124 ? 5.931 1.696 -11.041 1.00 91.56 124 GLN A CA 1
ATOM 997 C C . GLN A 1 124 ? 6.273 3.173 -11.276 1.00 91.56 124 GLN A C 1
ATOM 999 O O . GLN A 1 124 ? 6.917 3.506 -12.268 1.00 91.56 124 GLN A O 1
ATOM 1004 N N . ASN A 1 125 ? 5.942 4.055 -10.330 1.00 87.69 125 ASN A N 1
ATOM 1005 C CA . ASN A 1 125 ? 6.256 5.483 -10.415 1.00 87.69 125 ASN A CA 1
ATOM 1006 C C . ASN A 1 125 ? 7.766 5.749 -10.540 1.00 87.69 125 ASN A C 1
ATOM 1008 O O . ASN A 1 125 ? 8.187 6.629 -11.298 1.00 87.69 125 ASN A O 1
ATOM 1012 N N . GLN A 1 126 ? 8.609 4.991 -9.827 1.00 86.81 126 GLN A N 1
ATOM 1013 C CA . GLN A 1 126 ? 10.066 5.120 -9.954 1.00 86.81 126 GLN A CA 1
ATOM 1014 C C . GLN A 1 126 ? 10.556 4.720 -11.350 1.00 86.81 126 GLN A C 1
ATOM 1016 O O . GLN A 1 126 ? 11.374 5.441 -11.927 1.00 86.81 126 GLN A O 1
ATOM 1021 N N . LEU A 1 127 ? 10.029 3.624 -11.902 1.00 88.50 127 LEU A N 1
ATOM 1022 C CA . LEU A 1 127 ? 10.363 3.140 -13.242 1.00 88.50 127 LEU A CA 1
ATOM 1023 C C . LEU A 1 127 ? 9.864 4.093 -14.341 1.00 88.50 127 LEU A C 1
ATOM 1025 O O . LEU A 1 127 ? 10.634 4.444 -15.234 1.00 88.50 127 LEU A O 1
ATOM 1029 N N . MET A 1 128 ? 8.637 4.615 -14.229 1.00 85.44 128 MET A N 1
ATOM 1030 C CA . MET A 1 128 ? 8.109 5.640 -15.142 1.00 85.44 128 MET A CA 1
ATOM 1031 C C . MET A 1 128 ? 8.963 6.911 -15.127 1.00 85.44 128 MET A C 1
ATOM 1033 O O . MET A 1 128 ? 9.255 7.478 -16.176 1.00 85.44 128 MET A O 1
ATOM 1037 N N . THR A 1 129 ? 9.450 7.333 -13.955 1.00 83.25 129 THR A N 1
ATOM 1038 C CA . THR A 1 129 ? 10.346 8.500 -13.850 1.00 83.25 129 THR A CA 1
ATOM 1039 C C . THR A 1 129 ? 11.674 8.285 -14.588 1.00 83.25 129 THR A C 1
ATOM 1041 O O . THR A 1 129 ? 12.341 9.257 -14.941 1.00 83.25 129 THR A O 1
ATOM 1044 N N . ILE A 1 130 ? 12.112 7.036 -14.780 1.00 82.75 130 ILE A N 1
ATOM 1045 C CA . ILE A 1 130 ? 13.263 6.723 -15.636 1.00 82.75 130 ILE A CA 1
ATOM 1046 C C . ILE A 1 130 ? 12.824 6.802 -17.101 1.00 82.75 130 ILE A C 1
ATOM 1048 O O . ILE A 1 130 ? 13.454 7.516 -17.862 1.00 82.75 130 ILE A O 1
ATOM 1052 N N . GLN A 1 131 ? 11.712 6.171 -17.479 1.00 81.25 131 GLN A N 1
ATOM 1053 C CA . GLN A 1 131 ? 11.260 6.082 -18.873 1.00 81.25 131 GLN A CA 1
ATOM 1054 C C . GLN A 1 131 ? 10.789 7.411 -19.502 1.00 81.25 131 GLN A C 1
ATOM 1056 O O . GLN A 1 131 ? 10.835 7.564 -20.718 1.00 81.25 131 GLN A O 1
ATOM 1061 N N . MET A 1 132 ? 10.292 8.364 -18.711 1.00 78.12 132 MET A N 1
ATOM 1062 C CA . MET A 1 132 ? 9.725 9.621 -19.229 1.00 78.12 132 MET A CA 1
ATOM 1063 C C . MET A 1 132 ? 10.762 10.727 -19.483 1.00 78.12 132 MET A C 1
ATOM 1065 O O . MET A 1 132 ? 10.392 11.818 -19.911 1.00 78.12 132 MET A O 1
ATOM 1069 N N . ARG A 1 133 ? 12.043 10.487 -19.187 1.00 78.31 133 ARG A N 1
ATOM 1070 C CA . ARG A 1 133 ? 13.120 11.473 -19.379 1.00 78.31 133 ARG A CA 1
ATOM 1071 C C . ARG A 1 133 ? 13.704 11.421 -20.787 1.00 78.31 133 ARG A C 1
ATOM 1073 O O . ARG A 1 133 ? 13.505 10.440 -21.495 1.00 78.31 133 ARG A O 1
ATOM 1080 N N . GLU A 1 134 ? 14.450 12.453 -21.167 1.00 79.00 134 GLU A N 1
ATOM 1081 C CA . GLU A 1 134 ? 15.265 12.431 -22.387 1.00 79.00 134 GLU A CA 1
ATOM 1082 C C . GLU A 1 134 ? 16.355 11.356 -22.296 1.00 79.00 134 GLU A C 1
ATOM 1084 O O . GLU A 1 134 ? 16.847 11.062 -21.206 1.00 79.00 134 GLU A O 1
ATO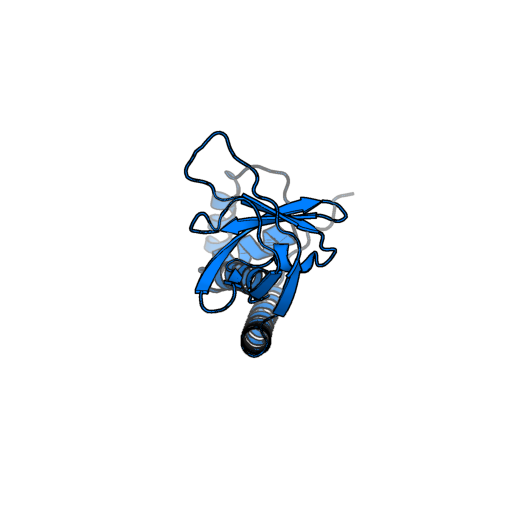M 1089 N N . GLU A 1 135 ? 16.724 10.767 -23.434 1.00 73.94 135 GLU A N 1
ATOM 1090 C CA . GLU A 1 135 ? 17.610 9.597 -23.533 1.00 73.94 135 GLU A CA 1
ATOM 1091 C C . GLU A 1 135 ? 18.925 9.766 -22.750 1.00 73.94 135 GLU A C 1
ATOM 1093 O O . GLU A 1 135 ? 19.276 8.903 -21.943 1.00 73.94 135 GLU A O 1
ATOM 1098 N N . ASP A 1 136 ? 19.576 10.926 -22.870 1.00 70.75 136 ASP A N 1
ATOM 1099 C CA . ASP A 1 136 ? 20.814 11.249 -22.149 1.00 70.75 136 ASP A CA 1
ATOM 1100 C C . ASP A 1 136 ? 20.626 11.248 -20.619 1.00 70.75 136 ASP A C 1
ATOM 1102 O O . ASP A 1 136 ? 21.481 10.777 -19.860 1.00 70.75 136 ASP A O 1
ATOM 1106 N N . GLU A 1 137 ? 19.480 11.733 -20.129 1.00 76.44 137 GLU A N 1
ATOM 1107 C CA . GLU A 1 137 ? 19.157 11.703 -18.700 1.00 76.44 137 GLU A CA 1
ATOM 1108 C C . GLU A 1 137 ? 18.827 10.288 -18.210 1.00 76.44 137 GLU A C 1
ATOM 1110 O O . GLU A 1 137 ? 19.166 9.932 -17.073 1.00 76.44 137 GLU A O 1
ATOM 1115 N N . GLN A 1 138 ? 18.169 9.478 -19.045 1.00 74.88 138 GLN A N 1
ATOM 1116 C CA . GLN A 1 138 ? 17.908 8.068 -18.751 1.00 74.88 138 GLN A CA 1
ATOM 1117 C C . GLN A 1 138 ? 19.225 7.309 -18.610 1.00 74.88 138 GLN A C 1
ATOM 1119 O O . GLN A 1 138 ? 19.433 6.617 -17.608 1.00 74.88 138 GLN A O 1
ATOM 1124 N N . PHE A 1 139 ? 20.133 7.502 -19.571 1.00 72.19 139 PHE A N 1
ATOM 1125 C CA . PHE A 1 139 ? 21.457 6.895 -19.589 1.00 72.19 139 PHE A CA 1
ATOM 1126 C C . PHE A 1 139 ? 22.255 7.280 -18.349 1.00 72.19 139 PHE A C 1
ATOM 1128 O O . PHE A 1 139 ? 22.699 6.404 -17.606 1.00 72.19 139 PHE A O 1
ATOM 1135 N N . ALA A 1 140 ? 22.354 8.577 -18.041 1.00 72.44 140 ALA A N 1
ATOM 1136 C CA . ALA A 1 140 ? 23.070 9.056 -16.862 1.00 72.44 140 ALA A CA 1
ATOM 1137 C C . ALA A 1 140 ? 22.507 8.476 -15.552 1.00 72.44 140 ALA A C 1
ATOM 1139 O O . ALA A 1 140 ? 23.258 8.162 -14.624 1.00 72.44 140 ALA A O 1
ATOM 1140 N N . ARG A 1 141 ? 21.183 8.322 -15.448 1.00 74.75 141 ARG A N 1
ATOM 1141 C CA . ARG A 1 141 ? 20.536 7.794 -14.242 1.00 74.75 141 ARG A CA 1
ATOM 1142 C C . ARG A 1 141 ? 20.719 6.286 -14.099 1.00 74.75 141 ARG A C 1
ATOM 1144 O O . ARG A 1 141 ? 21.004 5.835 -12.992 1.00 74.75 141 ARG A O 1
ATOM 1151 N N . ILE A 1 142 ? 20.599 5.533 -15.190 1.00 77.19 142 ILE A N 1
ATOM 1152 C CA . ILE A 1 142 ? 20.863 4.089 -15.224 1.00 77.19 142 ILE A CA 1
ATOM 1153 C C . ILE A 1 142 ? 22.338 3.827 -14.915 1.00 77.19 142 ILE A C 1
ATOM 1155 O O . ILE A 1 142 ? 22.640 3.045 -14.017 1.00 77.19 142 ILE A O 1
ATOM 1159 N N . ALA A 1 143 ? 23.256 4.551 -15.558 1.00 75.00 143 ALA A N 1
ATOM 1160 C CA . ALA A 1 143 ? 24.689 4.438 -15.309 1.00 75.00 143 ALA A CA 1
ATOM 1161 C C . ALA A 1 143 ? 25.042 4.674 -13.830 1.00 75.00 143 ALA A C 1
ATOM 1163 O O . ALA A 1 143 ? 25.825 3.915 -13.267 1.00 75.00 143 ALA A O 1
ATOM 1164 N N . ARG A 1 144 ? 24.408 5.646 -13.155 1.00 73.88 144 ARG A N 1
ATOM 1165 C CA . ARG A 1 144 ? 24.609 5.903 -11.712 1.00 73.88 144 ARG A CA 1
ATOM 1166 C C . ARG A 1 144 ? 24.201 4.748 -10.794 1.00 73.88 144 ARG A C 1
ATOM 1168 O O . ARG A 1 144 ? 24.745 4.652 -9.698 1.00 73.88 144 ARG A O 1
ATOM 1175 N N . LEU A 1 145 ? 23.260 3.889 -11.197 1.00 74.56 145 LEU A N 1
ATOM 1176 C CA . LEU A 1 145 ? 22.867 2.719 -10.397 1.00 74.56 145 LEU A CA 1
ATOM 1177 C C . LEU A 1 145 ? 23.987 1.674 -10.343 1.00 74.56 145 LEU A C 1
ATOM 1179 O O . LEU A 1 145 ? 24.162 1.003 -9.326 1.00 74.56 145 LEU A O 1
ATOM 1183 N N . PHE A 1 146 ? 24.759 1.563 -11.424 1.00 73.44 146 PHE A N 1
ATOM 1184 C CA . PHE A 1 146 ? 25.826 0.573 -11.569 1.00 73.44 146 PHE A CA 1
ATOM 1185 C C . PHE A 1 146 ? 27.210 1.152 -11.259 1.00 73.44 146 PHE A C 1
ATOM 1187 O O . PHE A 1 146 ? 28.076 0.444 -10.746 1.00 73.44 146 PHE A O 1
ATOM 1194 N N . PHE A 1 147 ? 27.402 2.452 -11.482 1.00 68.19 147 PHE A N 1
ATOM 1195 C CA . PHE A 1 147 ? 28.660 3.159 -11.264 1.00 68.19 147 PHE A CA 1
ATOM 1196 C C . PHE A 1 147 ? 28.458 4.271 -10.240 1.00 68.19 147 PHE A C 1
ATOM 1198 O O . PHE A 1 147 ? 28.140 5.416 -10.558 1.00 68.19 147 PHE A O 1
ATOM 1205 N N . HIS A 1 148 ? 28.669 3.926 -8.972 1.00 51.38 148 HIS A N 1
ATOM 1206 C CA . HIS A 1 148 ? 28.784 4.913 -7.906 1.00 51.38 148 HIS A CA 1
ATOM 1207 C C . HIS A 1 148 ? 30.143 5.615 -8.035 1.00 51.38 148 HIS A C 1
ATOM 1209 O O . HIS A 1 148 ? 31.126 5.199 -7.418 1.00 51.38 148 HIS A O 1
ATOM 1215 N N . SER A 1 149 ? 30.239 6.674 -8.836 1.00 49.12 149 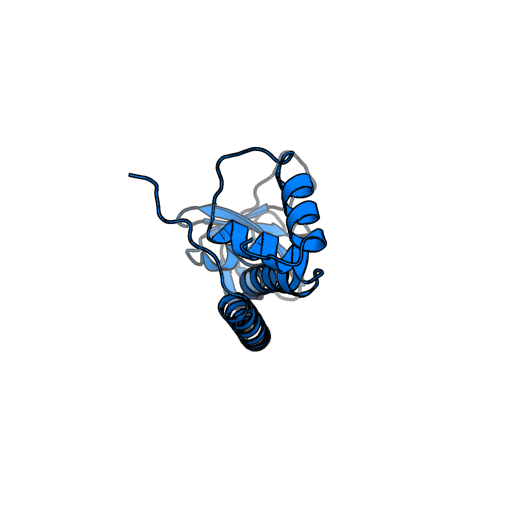SER A N 1
ATOM 1216 C CA . SER A 1 149 ? 31.433 7.518 -8.829 1.00 49.12 149 SER A CA 1
ATOM 1217 C C . SER A 1 149 ? 31.439 8.381 -7.563 1.00 49.12 149 SER A C 1
ATOM 1219 O O . SER A 1 149 ? 30.596 9.248 -7.339 1.00 49.12 149 SER A O 1
ATOM 1221 N N . ARG A 1 150 ? 32.417 8.122 -6.688 1.00 44.88 150 ARG A N 1
ATOM 1222 C CA . ARG A 1 150 ? 32.782 8.992 -5.564 1.00 44.88 150 ARG A CA 1
ATOM 1223 C C . ARG A 1 150 ? 33.393 10.304 -6.090 1.00 44.88 150 ARG A C 1
ATOM 1225 O O . ARG A 1 150 ? 34.599 10.473 -5.943 1.00 44.88 150 ARG A O 1
ATOM 1232 N N . THR A 1 151 ? 32.651 11.224 -6.718 1.00 40.81 151 THR A N 1
ATOM 1233 C CA . THR A 1 151 ? 33.160 12.604 -6.952 1.00 40.81 151 THR A CA 1
ATOM 1234 C C . THR A 1 151 ? 32.051 13.625 -7.286 1.00 40.81 151 THR A C 1
ATOM 1236 O O . THR A 1 151 ? 31.078 13.248 -7.938 1.00 40.81 151 THR A O 1
ATOM 1239 N N . PRO A 1 152 ? 32.141 14.900 -6.832 1.00 43.31 152 PRO A N 1
ATOM 1240 C CA . PRO A 1 152 ? 31.051 15.878 -6.920 1.00 43.31 152 PRO A CA 1
ATOM 1241 C C . PRO A 1 152 ? 30.881 16.537 -8.303 1.00 43.31 152 PRO A C 1
ATOM 1243 O O . PRO A 1 152 ? 31.834 16.987 -8.925 1.00 43.31 152 PRO A O 1
ATOM 1246 N N . LEU A 1 153 ? 29.608 16.622 -8.687 1.00 50.47 153 LEU A N 1
ATOM 1247 C CA . LEU A 1 153 ? 28.867 17.321 -9.752 1.00 50.47 153 LEU A CA 1
ATOM 1248 C C . LEU A 1 153 ? 29.468 18.298 -10.798 1.00 50.47 153 LEU A C 1
ATOM 1250 O O . LEU A 1 153 ? 28.740 18.521 -11.764 1.00 50.47 153 LEU A O 1
ATOM 1254 N N . ASP A 1 154 ? 30.674 18.865 -10.715 1.00 45.94 154 ASP A N 1
ATOM 1255 C CA . ASP A 1 154 ? 31.042 19.985 -11.624 1.00 45.94 154 ASP A CA 1
ATOM 1256 C C . ASP A 1 154 ? 31.897 19.619 -12.851 1.00 45.94 154 ASP A C 1
ATOM 1258 O O . ASP A 1 154 ? 31.927 20.366 -13.824 1.00 45.94 154 ASP A O 1
ATOM 1262 N N . GLU A 1 155 ? 32.520 18.441 -12.895 1.00 48.75 155 GLU A N 1
ATOM 1263 C CA . GLU A 1 155 ? 33.376 18.059 -14.038 1.00 48.75 155 GLU A CA 1
ATOM 1264 C C . GLU A 1 155 ? 32.620 17.298 -15.146 1.00 48.75 155 GLU A C 1
ATOM 1266 O O . GLU A 1 155 ? 33.078 17.221 -16.285 1.00 48.75 155 GLU A O 1
ATOM 1271 N N . GLY A 1 156 ? 31.419 16.780 -14.862 1.00 51.50 156 GLY A N 1
ATOM 1272 C CA . GLY A 1 156 ? 30.682 15.910 -15.791 1.00 51.50 156 GLY A CA 1
ATOM 1273 C C . GLY A 1 156 ? 30.082 16.617 -17.014 1.00 51.50 156 GLY A C 1
ATOM 1274 O O . GLY A 1 156 ? 29.962 16.007 -18.074 1.00 51.50 156 GLY A O 1
ATOM 1275 N N . LYS A 1 157 ? 29.726 17.904 -16.901 1.00 49.12 157 LYS A N 1
ATOM 1276 C CA . LYS A 1 157 ? 29.127 18.665 -18.016 1.00 49.12 157 LYS A CA 1
ATOM 1277 C C . LYS A 1 157 ? 30.152 19.050 -19.084 1.00 49.12 157 LYS A C 1
ATOM 1279 O O . LYS A 1 157 ? 29.838 19.022 -20.270 1.00 49.12 157 LYS A O 1
ATOM 1284 N N . GLU A 1 158 ? 31.374 19.372 -18.667 1.00 48.28 158 GLU A N 1
ATOM 1285 C CA . GLU A 1 158 ? 3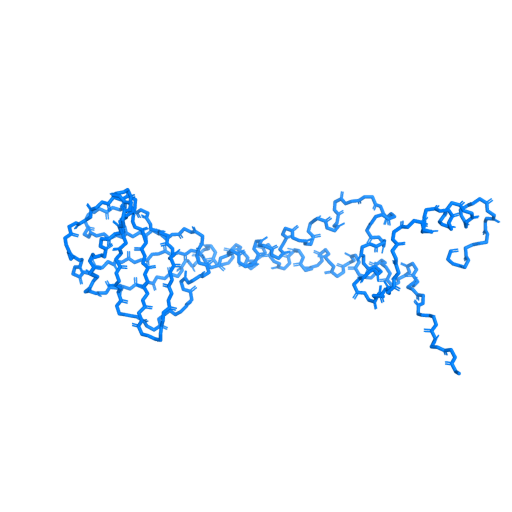2.456 19.776 -19.572 1.00 48.28 158 GLU A CA 1
ATOM 1286 C C . GLU A 1 158 ? 33.001 18.579 -20.371 1.00 48.28 158 GLU A C 1
ATOM 1288 O O . GLU A 1 158 ? 33.413 18.714 -21.524 1.00 48.28 158 GLU A O 1
ATOM 1293 N N . VAL A 1 159 ? 32.959 17.391 -19.760 1.00 53.41 159 VAL A N 1
ATOM 1294 C CA . VAL A 1 159 ? 33.395 16.125 -20.358 1.00 53.41 159 VAL A CA 1
ATOM 1295 C C . VAL A 1 159 ? 32.361 15.614 -21.369 1.00 53.41 159 VAL A C 1
ATOM 1297 O O . VAL A 1 159 ? 32.727 15.359 -22.512 1.00 53.41 159 VAL A O 1
ATOM 1300 N N . ALA A 1 160 ? 31.067 15.593 -21.020 1.00 52.03 160 ALA A N 1
ATOM 1301 C CA . ALA A 1 160 ? 29.996 15.170 -21.934 1.00 52.03 160 ALA A CA 1
ATOM 1302 C C . ALA A 1 160 ? 29.904 16.038 -23.205 1.00 52.03 160 ALA A C 1
ATOM 1304 O O . ALA A 1 160 ? 29.651 15.536 -24.297 1.00 52.03 160 ALA A O 1
ATOM 1305 N N . ARG A 1 161 ? 30.168 17.347 -23.087 1.00 49.69 161 ARG A N 1
ATOM 1306 C CA . ARG A 1 161 ? 30.154 18.266 -24.233 1.00 49.69 161 ARG A CA 1
ATOM 1307 C C . ARG A 1 161 ? 31.312 18.026 -25.211 1.00 49.69 161 ARG A C 1
ATOM 1309 O O . ARG A 1 161 ? 31.108 18.114 -26.418 1.00 49.69 161 ARG A O 1
ATOM 1316 N N . LYS A 1 162 ? 32.516 17.717 -24.719 1.00 51.38 162 LYS A N 1
ATOM 1317 C CA . LYS A 1 162 ? 33.687 17.475 -25.583 1.00 51.38 162 LYS A CA 1
ATOM 1318 C C . LYS A 1 162 ? 33.566 16.194 -26.403 1.00 51.38 162 LYS A C 1
ATOM 1320 O O . LYS A 1 162 ? 34.017 16.176 -27.539 1.00 51.38 162 LYS A O 1
ATOM 1325 N N . LEU A 1 163 ? 32.931 15.169 -25.848 1.00 51.44 163 LEU A N 1
ATOM 1326 C CA . LEU A 1 163 ? 32.798 13.851 -26.473 1.00 51.44 163 LEU A CA 1
ATOM 1327 C C . LEU A 1 163 ? 31.759 13.855 -27.608 1.00 51.44 163 LEU A C 1
ATOM 1329 O O . LEU A 1 163 ? 31.925 13.177 -28.618 1.00 51.44 163 LEU A O 1
ATOM 1333 N N . TYR A 1 164 ? 30.759 14.736 -27.511 1.00 50.38 164 TYR A N 1
ATOM 1334 C CA . TYR A 1 164 ? 29.781 14.978 -28.574 1.00 50.38 164 TYR A CA 1
ATOM 1335 C C . TYR A 1 164 ? 30.354 15.777 -29.766 1.00 50.38 164 TYR A C 1
ATOM 1337 O O . TYR A 1 164 ? 29.947 15.568 -30.907 1.00 50.38 164 TYR A O 1
ATOM 1345 N N . GLU A 1 165 ? 31.297 16.700 -29.529 1.00 48.75 165 GLU A N 1
ATOM 1346 C CA . GLU A 1 165 ? 31.845 17.600 -30.562 1.00 48.75 165 GLU A CA 1
ATOM 1347 C C . GLU A 1 165 ? 32.955 16.952 -31.419 1.00 48.75 165 GLU A C 1
ATOM 1349 O O . GLU A 1 165 ? 33.134 17.340 -32.575 1.00 48.75 165 GLU A O 1
ATOM 1354 N N . THR A 1 166 ? 33.697 15.964 -30.903 1.00 48.94 166 THR A N 1
ATOM 1355 C CA . THR A 1 166 ? 34.816 15.329 -31.631 1.00 48.94 166 THR A CA 1
ATOM 1356 C C . THR A 1 166 ? 34.449 14.071 -32.414 1.00 48.94 166 THR A C 1
ATOM 1358 O O . THR A 1 166 ? 35.293 13.566 -33.148 1.00 48.94 166 THR A O 1
ATOM 1361 N N . GLY A 1 167 ? 33.220 13.555 -32.300 1.00 47.31 167 GLY A N 1
ATOM 1362 C CA . GLY A 1 167 ? 32.765 12.352 -33.020 1.00 47.31 167 GLY A CA 1
ATOM 1363 C C . GLY A 1 167 ? 33.438 11.038 -32.592 1.00 47.31 167 GLY A C 1
ATOM 1364 O O . GLY A 1 167 ? 32.992 9.967 -32.997 1.00 47.31 167 GLY A O 1
ATOM 1365 N N . ASP A 1 168 ? 34.460 11.112 -31.743 1.00 42.91 168 ASP A N 1
ATOM 1366 C CA . ASP A 1 168 ? 35.037 9.995 -31.009 1.00 42.91 168 ASP A CA 1
ATOM 1367 C C . ASP A 1 168 ? 34.313 9.866 -29.667 1.00 42.91 168 ASP A C 1
ATOM 1369 O O . ASP A 1 168 ? 34.693 10.500 -28.684 1.00 42.91 168 ASP A O 1
ATOM 1373 N N . ILE A 1 169 ? 33.266 9.044 -29.627 1.00 36.69 169 ILE A N 1
ATOM 1374 C CA . ILE A 1 169 ? 32.719 8.564 -28.357 1.00 36.69 169 ILE A CA 1
ATOM 1375 C C . ILE A 1 169 ? 33.459 7.275 -28.011 1.00 36.69 169 ILE A C 1
ATOM 1377 O O . ILE A 1 169 ? 33.091 6.179 -28.438 1.00 36.69 169 ILE A O 1
ATOM 1381 N N . GLU A 1 170 ? 34.497 7.413 -27.191 1.00 40.09 170 GLU A N 1
ATOM 1382 C CA . GLU A 1 170 ? 34.721 6.453 -26.118 1.00 40.09 170 GLU A CA 1
ATOM 1383 C C . GLU A 1 170 ? 34.512 7.193 -24.791 1.00 40.09 170 GLU A C 1
ATOM 1385 O O . GLU A 1 170 ? 35.448 7.737 -24.204 1.00 40.09 170 GLU A O 1
ATOM 1390 N N . VAL A 1 171 ? 33.248 7.119 -24.340 1.00 34.03 171 VAL A N 1
ATOM 1391 C CA . VAL A 1 171 ? 32.527 8.058 -23.449 1.00 34.03 171 VAL A CA 1
ATOM 1392 C C . VAL A 1 171 ? 32.304 9.400 -24.118 1.00 34.03 171 VAL A C 1
ATOM 1394 O O . VAL A 1 171 ? 33.192 9.784 -24.892 1.00 34.03 171 VAL A O 1
#

Solvent-accessible surface area (backbone atoms only — not comparable to full-atom values): 9902 Å² total; per-residue (Å²): 134,81,79,83,85,84,76,82,47,74,70,56,51,52,49,50,53,50,51,50,52,53,48,45,55,52,45,52,56,50,39,52,55,33,60,79,54,52,48,70,52,75,47,40,61,24,36,53,48,89,51,96,55,87,87,52,35,34,27,43,25,65,43,74,72,70,70,58,74,48,30,82,50,30,42,33,33,49,88,91,46,78,46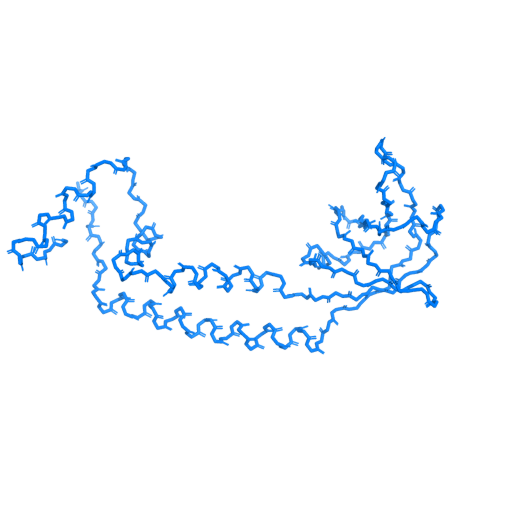,54,30,36,67,73,52,72,58,92,51,33,36,32,37,32,34,86,57,82,77,64,71,54,39,71,56,35,43,35,39,27,41,74,35,46,68,51,52,53,51,44,53,56,53,47,64,45,70,76,47,59,68,69,58,32,50,56,54,56,48,46,75,79,49,78,72,93,70,82,86,76,64,62,65,66,51,58,54,54,24,68,73,68,74,57,70,84,101

Secondary structure (DSSP, 8-state):
-PPP--PPPHHHHHHHHHHHHHHHHHHHHHHHHHHHS-EEEEEEEEEEEE-SSTT-EEEEEE---GGGGG-S-EEEEETTEEEEEEEEEE-SSEEEEEESS---SEEEEEEEEE-S-HHHHHHHHHHHHHHTS-HHHHHHHHHHHH----S-TTSHHHHHHHHHHSS----